Protein AF-A0A1L9RWI3-F1 (afdb_monomer_lite)

Foldseek 3Di:
DCPPDPDDPVCVVVVVVVVVVCVVVVCVVVVVVVVVVVVVVVVVVVVVVCVVPCPNVVPPPPDDPPDDPDPQQDPVRDGDDDDPPPDDDPDDDDPFDWDADPNWTWTWDQDPVRDIDIDTPVVVVVPPD

pLDDT: mean 70.49, std 16.64, range [37.88, 97.5]

Radius of gyration: 43.46 Å; chains: 1; bounding box: 86×45×112 Å

Organism: NCBI:txid1073089

Structure (mmCIF, N/CA/C/O backbone):
data_AF-A0A1L9RWI3-F1
#
_entry.id   AF-A0A1L9RWI3-F1
#
loop_
_atom_site.group_PDB
_atom_site.id
_atom_site.type_symbol
_atom_site.label_atom_id
_atom_site.label_alt_id
_atom_site.label_comp_id
_atom_site.label_asym_id
_atom_site.label_entity_id
_atom_site.label_seq_id
_atom_site.pdbx_PDB_ins_code
_atom_site.Cartn_x
_atom_site.Cartn_y
_atom_site.Cartn_z
_atom_site.occupancy
_atom_site.B_iso_or_equiv
_atom_site.auth_seq_id
_atom_site.auth_comp_id
_atom_site.auth_asym_id
_atom_site.auth_atom_id
_atom_site.pdbx_PDB_model_num
ATOM 1 N N . MET A 1 1 ? 8.195 -6.757 -36.476 1.00 50.59 1 MET A N 1
ATOM 2 C CA . MET A 1 1 ? 8.643 -5.351 -36.549 1.00 50.59 1 MET A CA 1
ATOM 3 C C . MET A 1 1 ? 8.777 -4.852 -35.123 1.00 50.59 1 MET A C 1
ATOM 5 O O . MET A 1 1 ? 7.782 -4.871 -34.411 1.00 50.59 1 MET A O 1
ATOM 9 N N . ALA A 1 2 ? 9.985 -4.540 -34.658 1.00 60.00 2 ALA A N 1
ATOM 10 C CA . ALA A 1 2 ? 10.204 -4.072 -33.291 1.00 60.00 2 ALA A CA 1
ATOM 11 C C . ALA A 1 2 ? 9.763 -2.604 -33.189 1.00 60.00 2 ALA A C 1
ATOM 13 O O . ALA A 1 2 ? 10.531 -1.701 -33.484 1.00 60.00 2 ALA A O 1
ATOM 14 N N . TRP A 1 3 ? 8.502 -2.372 -32.822 1.00 63.69 3 TRP A N 1
ATOM 15 C CA . TRP A 1 3 ? 7.938 -1.023 -32.648 1.00 63.69 3 TRP A CA 1
ATOM 16 C C . TRP A 1 3 ? 8.412 -0.326 -31.359 1.00 63.69 3 TRP A C 1
ATOM 18 O O . TRP A 1 3 ? 8.036 0.814 -31.111 1.00 63.69 3 TRP A O 1
ATOM 28 N N . TYR A 1 4 ? 9.234 -1.003 -30.549 1.00 68.31 4 TYR A N 1
ATOM 29 C CA . TYR A 1 4 ? 9.641 -0.554 -29.215 1.00 68.31 4 TYR A CA 1
ATOM 30 C C . TYR A 1 4 ? 11.157 -0.563 -28.979 1.00 68.31 4 TYR A C 1
ATOM 32 O O . TYR A 1 4 ? 11.564 -0.286 -27.858 1.00 68.31 4 TYR A O 1
ATOM 40 N N . SER A 1 5 ? 11.987 -0.880 -29.984 1.00 72.38 5 SER A N 1
ATOM 41 C CA . SER A 1 5 ? 13.445 -0.827 -29.797 1.00 72.38 5 SER A CA 1
ATOM 42 C C . SER A 1 5 ? 13.934 0.609 -29.884 1.00 72.38 5 SER A C 1
ATOM 44 O O . SER A 1 5 ? 13.795 1.257 -30.922 1.00 72.38 5 SER A O 1
ATOM 46 N N . LEU A 1 6 ? 14.526 1.087 -28.796 1.00 75.62 6 LEU A N 1
ATOM 47 C CA . LEU A 1 6 ? 15.182 2.394 -28.734 1.00 75.62 6 LEU A CA 1
ATOM 48 C C . LEU A 1 6 ? 16.600 2.362 -29.318 1.00 75.62 6 LEU A C 1
ATOM 50 O O . LEU A 1 6 ? 17.117 3.396 -29.738 1.00 75.62 6 LEU A O 1
ATOM 54 N N . LEU A 1 7 ? 17.234 1.187 -29.331 1.00 78.88 7 LEU A N 1
ATOM 55 C CA . LEU A 1 7 ? 18.616 0.993 -29.764 1.00 78.88 7 LEU A CA 1
ATOM 56 C C . LEU A 1 7 ? 18.701 0.258 -31.117 1.00 78.88 7 LEU A C 1
ATOM 58 O O . LEU A 1 7 ? 17.763 -0.442 -31.506 1.00 78.88 7 LEU A O 1
ATOM 62 N N . PRO A 1 8 ? 19.832 0.390 -31.841 1.00 82.94 8 PRO A N 1
ATOM 63 C CA . PRO A 1 8 ? 20.087 -0.376 -33.058 1.00 82.94 8 PRO A CA 1
ATOM 64 C C . PRO A 1 8 ? 20.010 -1.896 -32.807 1.00 82.94 8 PRO A C 1
ATOM 66 O O . PRO A 1 8 ? 20.310 -2.336 -31.693 1.00 82.94 8 PRO A O 1
ATOM 69 N N . PRO A 1 9 ? 19.692 -2.716 -33.830 1.00 79.56 9 PRO A N 1
ATOM 70 C CA . PRO A 1 9 ? 19.497 -4.165 -33.687 1.00 79.56 9 PRO A CA 1
ATOM 71 C C . PRO A 1 9 ? 20.656 -4.907 -33.006 1.00 79.56 9 PRO A C 1
ATOM 73 O O . PRO A 1 9 ? 20.427 -5.865 -32.271 1.00 79.56 9 PRO A O 1
ATOM 76 N N . ASP A 1 10 ? 21.887 -4.431 -33.193 1.00 82.50 10 ASP A N 1
ATOM 77 C CA . ASP A 1 10 ? 23.095 -5.030 -32.617 1.00 82.50 10 ASP A CA 1
ATOM 78 C C . ASP A 1 10 ? 23.188 -4.874 -31.085 1.00 82.50 10 ASP A C 1
ATOM 80 O O . ASP A 1 10 ? 23.920 -5.609 -30.424 1.00 82.50 10 ASP A O 1
ATOM 84 N N . LEU A 1 11 ? 22.433 -3.940 -30.492 1.00 83.81 11 LEU A N 1
ATOM 85 C CA . LEU A 1 11 ? 22.465 -3.611 -29.058 1.00 83.81 11 LEU A CA 1
ATOM 86 C C . LEU A 1 11 ? 21.196 -4.040 -28.303 1.00 83.81 11 LEU A C 1
ATOM 88 O O . LEU A 1 11 ? 21.043 -3.739 -27.117 1.00 83.81 11 LEU A O 1
ATOM 92 N N . ILE A 1 12 ? 20.305 -4.797 -28.946 1.00 85.81 12 ILE A N 1
ATOM 93 C CA . ILE A 1 12 ? 19.014 -5.220 -28.373 1.00 85.81 12 ILE A CA 1
ATOM 94 C C . ILE A 1 12 ? 19.172 -6.064 -27.093 1.00 85.81 12 ILE A C 1
ATOM 96 O O . ILE A 1 12 ? 18.303 -6.088 -26.215 1.00 85.81 12 ILE A O 1
ATOM 100 N N . TYR A 1 13 ? 20.314 -6.746 -26.965 1.00 85.06 13 TYR A N 1
ATOM 101 C CA . TYR A 1 13 ? 20.676 -7.510 -25.775 1.00 85.06 13 TYR A CA 1
ATOM 102 C C . TYR A 1 13 ? 20.858 -6.603 -24.550 1.00 85.06 13 TYR A C 1
ATOM 104 O O . TYR A 1 13 ? 20.345 -6.913 -23.472 1.00 85.06 13 TYR A O 1
ATOM 112 N N . LEU A 1 14 ? 21.530 -5.457 -24.721 1.00 89.12 14 LEU A N 1
ATOM 113 C CA . LEU A 1 14 ? 21.719 -4.477 -23.649 1.00 89.12 14 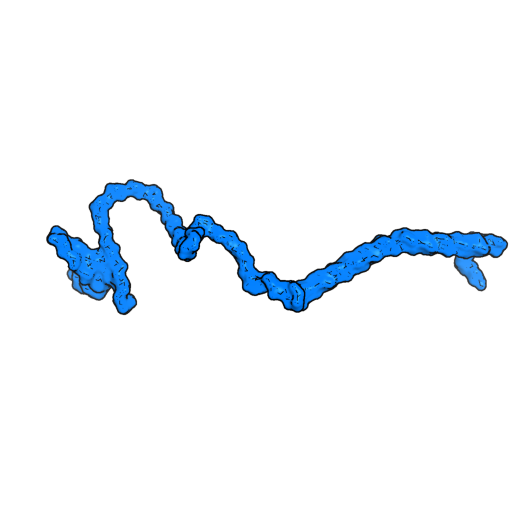LEU A CA 1
ATOM 114 C C . LEU A 1 14 ? 20.397 -3.824 -23.255 1.00 89.12 14 LEU A C 1
ATOM 116 O O . LEU A 1 14 ? 20.133 -3.673 -22.066 1.00 89.12 14 LEU A O 1
ATOM 120 N N . GLU A 1 15 ? 19.553 -3.493 -24.234 1.00 88.12 15 GLU A N 1
ATOM 121 C CA . GLU A 1 15 ? 18.213 -2.946 -23.998 1.00 88.12 15 GLU A CA 1
ATOM 122 C C . GLU A 1 15 ? 17.382 -3.890 -23.118 1.00 88.12 15 GLU A C 1
ATOM 124 O O . GLU A 1 15 ? 16.876 -3.505 -22.062 1.00 88.12 15 GLU A O 1
ATOM 129 N N . SER A 1 16 ? 17.321 -5.167 -23.501 1.00 88.81 16 SER A N 1
ATOM 130 C CA . SER A 1 16 ? 16.576 -6.190 -22.763 1.00 88.81 16 SER A CA 1
ATOM 131 C C . SER A 1 16 ? 17.116 -6.397 -21.346 1.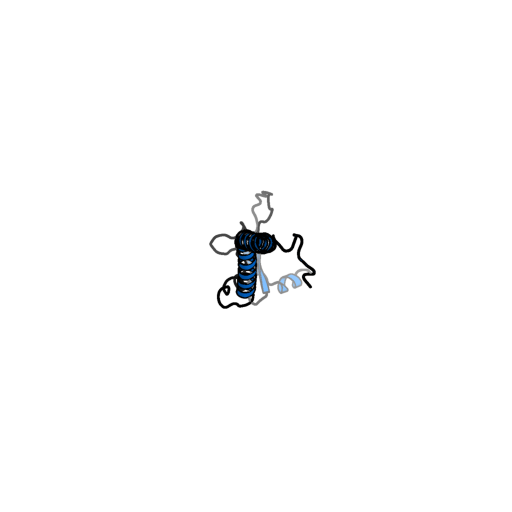00 88.81 16 SER A C 1
ATOM 133 O O . SER A 1 16 ? 16.344 -6.580 -20.402 1.00 88.81 16 SER A O 1
ATOM 135 N N . TRP A 1 17 ? 18.441 -6.379 -21.181 1.00 94.00 17 TRP A N 1
ATOM 136 C CA . TRP A 1 17 ? 19.078 -6.504 -19.873 1.00 94.00 17 TRP A CA 1
ATOM 137 C C . TRP A 1 17 ? 18.779 -5.293 -18.982 1.00 94.00 17 TRP A C 1
ATOM 139 O O . TRP A 1 17 ? 18.370 -5.470 -17.833 1.00 94.00 17 TRP A O 1
ATOM 149 N N . ALA A 1 18 ? 18.887 -4.078 -19.524 1.00 92.75 18 ALA A N 1
ATOM 150 C CA . ALA A 1 18 ? 18.598 -2.846 -18.802 1.00 92.75 18 ALA A CA 1
ATOM 151 C C . ALA A 1 18 ? 17.141 -2.807 -18.321 1.00 92.75 18 ALA A C 1
ATOM 153 O O . ALA A 1 18 ? 16.898 -2.575 -17.138 1.00 92.75 18 ALA A O 1
ATOM 154 N N . VAL A 1 19 ? 16.173 -3.124 -19.190 1.00 93.38 19 VAL A N 1
ATOM 155 C CA . VAL A 1 19 ? 14.746 -3.166 -18.821 1.00 93.38 19 VAL A CA 1
ATOM 156 C C . VAL A 1 19 ? 14.500 -4.131 -17.661 1.00 93.38 19 VAL A C 1
ATOM 158 O O . VAL A 1 19 ? 13.803 -3.779 -16.711 1.00 93.38 19 VAL A O 1
ATOM 161 N N . ARG A 1 20 ? 15.103 -5.326 -17.684 1.00 94.19 20 ARG A N 1
ATOM 162 C CA . ARG A 1 20 ? 14.970 -6.305 -16.590 1.00 94.19 20 ARG A CA 1
ATOM 163 C C . ARG A 1 20 ? 15.533 -5.773 -15.276 1.00 94.19 20 ARG A C 1
ATOM 165 O O . ARG A 1 20 ? 14.879 -5.910 -14.247 1.00 94.19 20 ARG A O 1
ATOM 172 N N . VAL A 1 21 ? 16.712 -5.152 -15.307 1.00 95.69 21 VAL A N 1
ATOM 173 C CA . VAL A 1 21 ? 17.340 -4.562 -14.114 1.00 95.69 21 VAL A CA 1
ATOM 174 C C . VAL A 1 21 ? 16.470 -3.445 -13.539 1.00 95.69 21 VAL A C 1
ATOM 176 O O . VAL A 1 21 ? 16.203 -3.443 -12.339 1.00 95.69 21 VAL A O 1
ATOM 179 N N . PHE A 1 22 ? 15.959 -2.546 -14.383 1.00 95.44 22 PHE A N 1
ATOM 180 C CA . PHE A 1 22 ? 15.050 -1.483 -13.952 1.00 95.44 22 PHE A CA 1
ATOM 181 C C . PHE A 1 22 ? 13.744 -2.028 -13.374 1.00 95.44 22 PHE A C 1
ATOM 183 O O . PHE A 1 22 ? 13.283 -1.524 -12.355 1.00 95.44 22 PHE A O 1
ATOM 190 N N . PHE A 1 23 ? 13.173 -3.082 -13.962 1.00 95.56 23 PHE A N 1
ATOM 191 C CA . PHE A 1 23 ? 11.990 -3.740 -13.408 1.00 95.56 23 PHE A CA 1
ATOM 192 C C . PHE A 1 23 ? 12.260 -4.355 -12.036 1.00 95.56 23 PHE A C 1
ATOM 194 O O . PHE A 1 23 ? 11.461 -4.176 -11.121 1.00 95.56 23 PHE A O 1
ATOM 201 N N . VAL A 1 24 ? 13.389 -5.050 -11.872 1.00 96.31 24 VAL A N 1
ATOM 202 C CA . VAL A 1 24 ? 13.773 -5.651 -10.588 1.00 96.31 24 VAL A CA 1
ATOM 203 C C . VAL A 1 24 ? 14.011 -4.571 -9.533 1.00 96.31 24 VAL A C 1
ATOM 205 O O . VAL A 1 24 ? 13.486 -4.680 -8.430 1.00 96.31 24 VAL A O 1
ATOM 208 N N . LEU A 1 25 ? 14.740 -3.504 -9.866 1.00 96.25 25 LEU A N 1
ATOM 209 C CA . LEU A 1 25 ? 14.983 -2.373 -8.964 1.00 96.25 25 LEU A CA 1
ATOM 210 C C . LEU A 1 25 ? 13.693 -1.631 -8.608 1.00 96.25 25 LEU A C 1
ATOM 212 O O . LEU A 1 25 ? 13.471 -1.297 -7.444 1.00 96.25 25 LEU A O 1
ATOM 216 N N . GLY A 1 26 ? 12.828 -1.400 -9.595 1.00 95.69 26 GLY A N 1
ATOM 217 C CA . GLY A 1 26 ? 11.511 -0.804 -9.403 1.00 95.69 26 GLY A CA 1
ATOM 218 C C . GLY A 1 26 ? 10.654 -1.647 -8.465 1.00 95.69 26 GLY A C 1
ATOM 219 O O . GLY A 1 26 ? 10.097 -1.117 -7.509 1.00 95.69 26 GLY A O 1
ATOM 220 N N . LEU A 1 27 ? 10.621 -2.966 -8.667 1.00 96.31 27 LEU A N 1
ATOM 221 C CA . LEU A 1 27 ? 9.896 -3.886 -7.796 1.00 96.31 27 LEU A CA 1
ATOM 222 C C . LEU A 1 27 ? 10.483 -3.890 -6.378 1.00 96.31 27 LEU A C 1
ATOM 224 O O . LEU A 1 27 ? 9.742 -3.714 -5.419 1.00 96.31 27 LEU A O 1
ATOM 228 N N . LEU A 1 28 ? 11.805 -4.013 -6.237 1.00 97.00 28 LEU A N 1
ATOM 229 C CA . LEU A 1 28 ? 12.487 -3.974 -4.938 1.00 97.00 28 LEU A CA 1
ATOM 230 C C . LEU A 1 28 ? 12.227 -2.675 -4.176 1.00 97.00 28 LEU A C 1
ATOM 232 O O . LEU A 1 28 ? 12.140 -2.692 -2.952 1.00 97.00 28 LEU A O 1
ATOM 236 N N . THR A 1 29 ? 12.091 -1.563 -4.894 1.00 96.12 29 THR A N 1
ATOM 237 C CA . THR A 1 29 ? 11.833 -0.261 -4.285 1.00 96.12 29 THR A CA 1
ATOM 238 C C . THR A 1 29 ? 10.364 -0.111 -3.921 1.00 96.12 29 THR A C 1
ATOM 240 O O . THR A 1 29 ? 10.069 0.310 -2.814 1.00 96.12 29 THR A O 1
ATOM 243 N N . ILE A 1 30 ? 9.435 -0.456 -4.818 1.00 96.25 30 ILE A N 1
ATOM 244 C CA . ILE A 1 30 ? 7.995 -0.214 -4.638 1.00 96.25 30 ILE A CA 1
ATOM 245 C C . ILE A 1 30 ? 7.366 -1.224 -3.675 1.00 96.25 30 ILE A C 1
ATOM 247 O O . ILE A 1 30 ? 6.497 -0.844 -2.894 1.00 96.25 30 ILE A O 1
ATOM 251 N N . VAL A 1 31 ? 7.794 -2.491 -3.697 1.00 97.19 31 VAL A N 1
ATOM 252 C CA . VAL A 1 31 ? 7.178 -3.568 -2.903 1.00 97.19 31 VAL A CA 1
ATOM 253 C C . VAL A 1 31 ? 7.141 -3.264 -1.403 1.00 97.19 31 VAL A C 1
ATOM 255 O O . VAL A 1 31 ?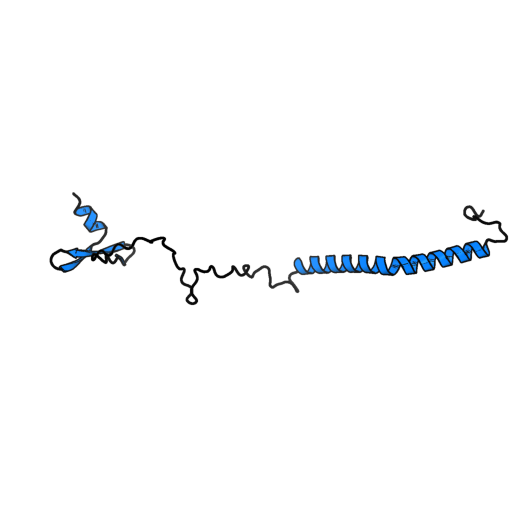 6.064 -3.415 -0.833 1.00 97.19 31 VAL A O 1
ATOM 258 N N . PRO A 1 32 ? 8.224 -2.802 -0.747 1.00 96.00 32 PRO A N 1
ATOM 259 C CA . PRO A 1 32 ? 8.180 -2.445 0.670 1.00 96.00 32 PRO A CA 1
ATOM 260 C C . PRO A 1 32 ? 7.113 -1.392 0.992 1.00 96.00 32 PRO A C 1
ATOM 262 O O . PRO A 1 32 ? 6.347 -1.561 1.937 1.00 96.00 32 PRO A O 1
ATOM 265 N N . TRP A 1 33 ? 7.006 -0.335 0.182 1.00 97.50 33 TRP A N 1
ATOM 266 C CA . TRP A 1 33 ? 6.008 0.721 0.387 1.00 97.50 33 TRP A CA 1
ATOM 267 C C . TRP A 1 33 ? 4.588 0.236 0.095 1.00 97.50 33 TRP A C 1
ATOM 269 O O . TRP A 1 33 ? 3.670 0.503 0.868 1.00 97.50 33 TRP A O 1
ATOM 279 N N . ALA A 1 34 ? 4.405 -0.509 -0.997 1.00 96.81 34 ALA A N 1
ATOM 280 C CA . ALA A 1 34 ? 3.119 -1.090 -1.358 1.00 96.81 34 ALA A CA 1
ATOM 281 C C . ALA A 1 34 ? 2.631 -2.073 -0.284 1.00 96.81 34 ALA A C 1
ATOM 283 O O . ALA A 1 34 ? 1.456 -2.056 0.072 1.00 96.81 34 ALA A O 1
ATOM 284 N N . ALA A 1 35 ? 3.533 -2.880 0.281 1.00 96.62 35 ALA A N 1
ATOM 285 C CA . ALA A 1 35 ? 3.222 -3.799 1.368 1.00 96.62 35 ALA A CA 1
ATOM 286 C C . ALA A 1 35 ? 2.752 -3.058 2.627 1.00 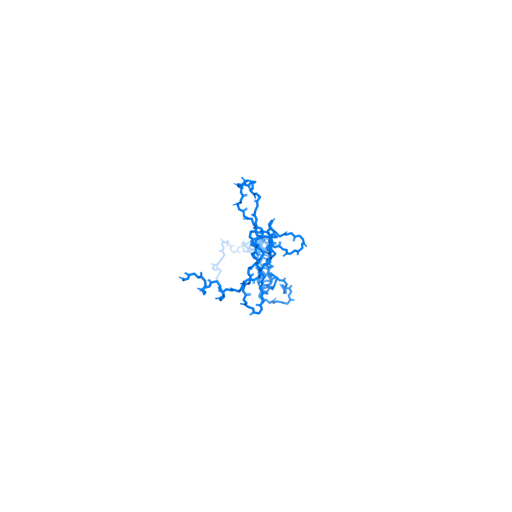96.62 35 ALA A C 1
ATOM 288 O O . ALA A 1 35 ? 1.769 -3.482 3.228 1.00 96.62 35 ALA A O 1
ATOM 289 N N . LEU A 1 36 ? 3.391 -1.940 2.997 1.00 96.75 36 LEU A N 1
ATOM 290 C CA . LEU A 1 36 ? 2.947 -1.107 4.123 1.00 96.75 36 LEU A CA 1
ATOM 291 C C . LEU A 1 36 ? 1.542 -0.538 3.901 1.00 96.75 36 LEU A C 1
ATOM 293 O O . LEU A 1 36 ? 0.717 -0.579 4.808 1.00 96.75 36 LEU A O 1
ATOM 297 N N . LEU A 1 37 ? 1.252 -0.053 2.693 1.00 96.31 37 LEU A N 1
ATOM 298 C CA . LEU A 1 37 ? -0.064 0.488 2.350 1.00 96.31 37 LEU A CA 1
ATOM 299 C C . LEU A 1 37 ? -1.143 -0.603 2.393 1.00 96.31 37 LEU A C 1
ATOM 301 O O . LEU A 1 37 ? -2.195 -0.412 2.998 1.00 96.31 37 LEU A O 1
ATOM 305 N N . VAL A 1 38 ? -0.878 -1.769 1.795 1.00 97.25 38 VAL A N 1
ATOM 306 C CA . VAL A 1 38 ? -1.800 -2.916 1.842 1.00 97.25 38 VAL A CA 1
ATOM 307 C C . VAL A 1 38 ? -2.014 -3.376 3.281 1.00 97.25 38 VAL A C 1
ATOM 309 O O . VAL A 1 38 ? -3.149 -3.631 3.675 1.00 97.25 38 VAL A O 1
ATOM 312 N N . PHE A 1 39 ? -0.947 -3.455 4.075 1.00 96.38 39 PHE A N 1
ATOM 313 C CA . PHE A 1 39 ? -1.030 -3.801 5.488 1.00 96.38 39 PHE A CA 1
ATOM 314 C C . PHE A 1 39 ? -1.916 -2.817 6.259 1.00 96.38 39 PHE A C 1
ATOM 316 O O . PHE A 1 39 ? -2.777 -3.258 7.016 1.00 96.38 39 PHE A O 1
ATOM 323 N N . ASP A 1 40 ? -1.772 -1.511 6.023 1.00 95.81 40 ASP A N 1
ATOM 324 C CA . ASP A 1 40 ? -2.600 -0.485 6.661 1.00 95.81 40 ASP A CA 1
ATOM 325 C C . ASP A 1 40 ? -4.077 -0.592 6.250 1.00 95.81 40 ASP A C 1
ATOM 327 O O . ASP A 1 40 ? -4.956 -0.571 7.109 1.00 95.81 40 ASP A O 1
ATOM 331 N N . ILE A 1 41 ? -4.371 -0.831 4.965 1.00 95.94 41 ILE A N 1
ATOM 332 C CA . ILE A 1 41 ? -5.744 -1.085 4.490 1.00 95.94 41 ILE A CA 1
ATOM 333 C C . ILE A 1 41 ? -6.336 -2.328 5.162 1.00 95.94 41 ILE A C 1
ATOM 335 O O . ILE A 1 41 ? -7.474 -2.303 5.629 1.00 95.94 41 ILE A O 1
ATOM 339 N N . VAL A 1 42 ? -5.581 -3.426 5.226 1.00 95.75 42 VAL A N 1
ATOM 340 C CA . VAL A 1 42 ? -6.038 -4.667 5.866 1.00 95.75 42 VAL A CA 1
ATOM 341 C C . VAL A 1 42 ? -6.277 -4.443 7.356 1.00 95.75 42 VAL A C 1
ATOM 343 O O . VAL A 1 42 ? -7.308 -4.875 7.874 1.00 95.75 42 VAL A O 1
ATOM 346 N N . LEU A 1 43 ? -5.376 -3.739 8.046 1.00 91.38 43 LEU A N 1
ATOM 347 C CA . LEU A 1 43 ? -5.570 -3.355 9.441 1.00 91.38 43 LEU A CA 1
ATOM 348 C C . LEU A 1 43 ? -6.795 -2.466 9.617 1.00 91.38 43 LEU A C 1
ATOM 350 O O . LEU A 1 43 ? -7.555 -2.677 10.559 1.00 91.38 43 LEU A O 1
ATOM 354 N N . TYR A 1 44 ? -7.016 -1.507 8.724 1.00 88.56 44 TYR A N 1
ATOM 355 C CA . TYR A 1 44 ? -8.180 -0.634 8.747 1.00 88.56 44 TYR A CA 1
ATOM 356 C C . TYR A 1 44 ? -9.476 -1.433 8.601 1.00 88.56 44 TYR A C 1
ATOM 358 O O . TYR A 1 44 ? -10.391 -1.266 9.405 1.00 88.56 44 TYR A O 1
ATOM 366 N N . ILE A 1 45 ? -9.536 -2.361 7.646 1.00 89.38 45 ILE A N 1
ATOM 367 C CA . ILE A 1 45 ? -10.703 -3.227 7.442 1.00 89.38 45 ILE A CA 1
ATOM 368 C C . ILE A 1 45 ? -10.892 -4.162 8.639 1.00 89.38 45 ILE A C 1
ATOM 370 O O . ILE A 1 45 ? -12.004 -4.297 9.144 1.00 89.38 45 ILE A O 1
ATOM 374 N N . CYS A 1 46 ? -9.823 -4.777 9.146 1.00 86.94 46 CYS A N 1
ATOM 375 C CA . CYS A 1 46 ? -9.860 -5.619 10.345 1.00 86.94 46 CYS A CA 1
ATOM 376 C C . CYS A 1 46 ? -10.362 -4.825 11.565 1.00 86.94 46 CYS A C 1
ATOM 378 O O . CYS A 1 46 ? -11.199 -5.281 12.344 1.00 86.94 46 CYS A O 1
ATOM 380 N N . ARG A 1 47 ? -9.916 -3.577 11.704 1.00 85.31 47 ARG A N 1
ATOM 381 C CA . ARG A 1 47 ? -10.354 -2.660 12.754 1.00 85.31 47 ARG A CA 1
ATOM 382 C C . ARG A 1 47 ? -11.821 -2.266 12.590 1.00 85.31 47 ARG A C 1
ATOM 384 O O . ARG A 1 47 ? -12.560 -2.281 13.563 1.00 85.31 47 ARG A O 1
ATOM 391 N N . MET A 1 48 ? -12.264 -1.945 11.381 1.00 80.25 48 MET A N 1
ATOM 392 C CA . MET A 1 48 ? -13.660 -1.604 11.103 1.00 80.25 48 MET A CA 1
ATOM 393 C C . MET A 1 48 ? -14.584 -2.799 11.369 1.00 80.25 48 MET A C 1
ATOM 395 O O . MET A 1 48 ? -15.570 -2.684 12.091 1.00 80.25 48 MET A O 1
ATOM 399 N N . THR A 1 49 ? -14.204 -3.979 10.881 1.00 81.69 49 THR A N 1
ATOM 400 C CA . THR A 1 49 ? -14.971 -5.215 11.074 1.00 81.69 49 THR A CA 1
ATOM 401 C C . THR A 1 49 ? -15.006 -5.657 12.532 1.00 81.69 49 THR A C 1
ATOM 403 O O . THR A 1 49 ? -16.044 -6.117 12.979 1.00 81.69 49 THR A O 1
ATOM 406 N N . THR A 1 50 ? -13.948 -5.467 13.323 1.00 72.75 50 THR A N 1
ATOM 407 C CA . THR A 1 50 ? -13.984 -5.766 14.771 1.00 72.75 50 THR A CA 1
ATOM 408 C C . THR A 1 50 ? -14.869 -4.818 15.584 1.00 72.75 50 THR A C 1
ATOM 410 O O . THR A 1 50 ? -15.310 -5.196 16.672 1.00 72.75 50 THR A O 1
ATOM 413 N N . TYR A 1 51 ? -15.156 -3.614 15.079 1.00 64.31 51 TYR A N 1
ATOM 414 C CA . TYR A 1 51 ? -16.133 -2.712 15.694 1.00 64.31 51 TYR A CA 1
ATOM 415 C C . TYR A 1 51 ? -17.574 -3.008 15.270 1.00 64.31 51 TYR A C 1
ATOM 417 O O . TYR A 1 51 ? -18.481 -2.792 16.071 1.00 64.31 51 TYR A O 1
ATOM 425 N N . GLU A 1 52 ? -17.788 -3.524 14.059 1.00 62.59 52 GLU A N 1
ATOM 426 C CA . GLU A 1 52 ? -19.124 -3.892 13.569 1.00 62.59 52 GLU A CA 1
ATOM 427 C C . GLU A 1 52 ? -19.536 -5.327 13.933 1.00 62.59 52 GLU A C 1
ATOM 429 O O . GLU A 1 52 ? -20.712 -5.582 14.185 1.00 62.59 52 GLU A O 1
ATOM 434 N N . PHE A 1 53 ? -18.586 -6.260 14.034 1.00 57.69 53 PHE A N 1
ATOM 435 C CA . PHE A 1 53 ? -18.813 -7.625 14.506 1.00 57.69 53 PHE A CA 1
ATOM 436 C C . PHE A 1 53 ? -18.485 -7.722 16.008 1.00 57.69 53 PHE A C 1
ATOM 438 O O . PHE A 1 53 ? -17.309 -7.769 16.385 1.00 57.69 53 PHE A O 1
ATOM 445 N N . PRO A 1 54 ? -19.492 -7.823 16.899 1.00 56.94 54 PRO A N 1
ATOM 446 C CA . PRO A 1 54 ? -19.326 -7.798 18.357 1.00 56.94 54 PRO A CA 1
ATOM 447 C C . PRO A 1 54 ? -18.705 -9.082 18.946 1.00 56.94 54 PRO A C 1
ATOM 449 O O . PRO A 1 54 ? -18.928 -9.399 20.111 1.00 56.94 54 PRO A O 1
ATOM 452 N N . VAL A 1 55 ? -17.921 -9.837 18.172 1.00 58.91 55 VAL A N 1
ATOM 453 C CA . VAL A 1 55 ? -17.327 -11.112 18.605 1.00 58.91 55 VAL A CA 1
ATOM 454 C C . VAL A 1 55 ? -16.062 -10.896 19.450 1.00 58.91 55 VAL A C 1
ATOM 456 O O . VAL A 1 55 ? -15.826 -11.658 20.382 1.00 58.91 55 VAL A O 1
ATOM 459 N N . ILE A 1 56 ? -15.277 -9.835 19.198 1.00 57.88 56 ILE A N 1
ATOM 460 C CA . ILE A 1 56 ? -14.064 -9.504 19.985 1.00 57.88 56 ILE A CA 1
ATOM 461 C C . ILE A 1 56 ? -14.139 -8.107 20.641 1.00 57.88 56 ILE A C 1
ATOM 463 O O . ILE A 1 56 ? -13.586 -7.901 21.719 1.00 57.88 56 ILE A O 1
ATOM 467 N N . GLY A 1 57 ? -14.885 -7.153 20.066 1.00 56.22 57 GLY A N 1
ATOM 468 C CA . GLY A 1 57 ? -15.080 -5.798 20.617 1.00 56.22 57 GLY A CA 1
ATOM 469 C C . GLY A 1 57 ? -16.258 -5.642 21.594 1.0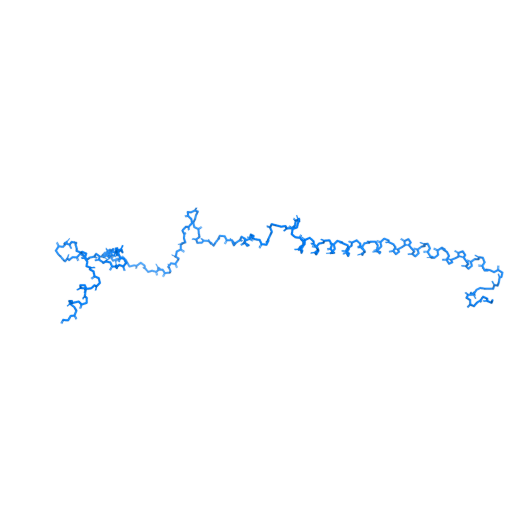0 56.22 57 GLY A C 1
ATOM 470 O O . GLY A 1 57 ? -16.598 -4.524 21.988 1.00 56.22 57 GLY A O 1
ATOM 471 N N . GLY A 1 58 ? -16.902 -6.747 21.985 1.00 56.41 58 GLY A N 1
ATOM 472 C CA . GLY A 1 58 ? -18.227 -6.805 22.624 1.00 56.41 58 GLY A CA 1
ATOM 473 C C . GLY A 1 58 ? -18.365 -6.271 24.059 1.00 56.41 58 GLY A C 1
ATOM 474 O O . GLY A 1 58 ? -19.279 -6.686 24.765 1.00 56.41 58 GLY A O 1
ATOM 475 N N . ARG A 1 59 ? -17.495 -5.369 24.539 1.00 56.31 59 ARG A N 1
ATOM 476 C CA . ARG A 1 59 ? -17.573 -4.824 25.916 1.00 56.31 59 ARG A CA 1
ATOM 477 C C . ARG A 1 59 ? -17.506 -3.300 26.044 1.00 56.31 59 ARG A C 1
ATOM 479 O O . ARG A 1 59 ? -17.306 -2.807 27.148 1.00 56.31 59 ARG A O 1
ATOM 486 N N . ALA A 1 60 ? -17.725 -2.544 24.968 1.00 55.22 60 ALA A N 1
ATOM 487 C CA . ALA A 1 60 ? -17.745 -1.074 25.043 1.00 55.22 60 ALA A CA 1
ATOM 488 C C . ALA A 1 60 ? -19.079 -0.408 24.651 1.00 55.22 60 ALA A C 1
ATOM 490 O O . ALA A 1 60 ? -19.245 0.778 24.919 1.00 55.22 60 ALA A O 1
ATOM 491 N N . GLN A 1 61 ? -20.048 -1.131 24.070 1.00 57.53 61 GLN A N 1
ATOM 492 C CA . GLN A 1 61 ? -21.337 -0.538 23.660 1.00 57.53 61 GLN A CA 1
ATOM 493 C C . GLN A 1 61 ? -22.470 -0.635 24.698 1.00 57.53 61 GLN A C 1
ATOM 495 O O . GLN A 1 61 ? -23.491 0.020 24.531 1.00 57.53 61 GLN A O 1
ATOM 500 N N . GLY A 1 62 ? -22.295 -1.390 25.789 1.00 55.59 62 GLY A N 1
ATOM 501 C CA . GLY A 1 62 ? -23.274 -1.469 26.889 1.00 55.59 62 GLY A CA 1
ATOM 502 C C . GLY A 1 62 ? -22.801 -0.855 28.208 1.00 55.59 62 GLY A C 1
ATOM 503 O O . GLY A 1 62 ? -23.590 -0.687 29.134 1.00 55.59 62 GLY A O 1
ATOM 504 N N . MET A 1 63 ? -21.514 -0.513 28.318 1.00 59.81 63 MET A N 1
ATOM 505 C CA . MET A 1 63 ? -20.994 0.163 29.501 1.00 59.81 63 MET A CA 1
ATOM 506 C C . MET A 1 63 ? -21.168 1.657 29.278 1.00 59.81 63 MET A C 1
ATOM 508 O O . MET A 1 63 ? -20.447 2.285 28.504 1.00 59.81 63 MET A O 1
ATOM 512 N N . GLN A 1 64 ? -22.183 2.204 29.940 1.00 59.91 64 GLN A N 1
ATOM 513 C CA . GLN A 1 64 ? -22.360 3.631 30.157 1.00 59.91 64 GLN A CA 1
ATOM 514 C C . GLN A 1 64 ? -20.979 4.247 30.395 1.00 59.91 64 GLN A C 1
ATOM 516 O O . GLN A 1 64 ? -20.279 3.803 31.309 1.00 59.91 64 GLN A O 1
ATOM 521 N N . ARG A 1 65 ? -20.555 5.190 29.528 1.00 61.69 65 ARG A N 1
ATOM 522 C CA . ARG A 1 65 ? -19.270 5.897 29.683 1.00 61.69 65 ARG A CA 1
ATOM 523 C C . ARG A 1 65 ? -19.144 6.222 31.165 1.00 61.69 65 ARG A C 1
ATOM 525 O O . ARG A 1 65 ? -20.091 6.845 31.655 1.00 61.69 65 ARG A O 1
ATOM 532 N N . PRO A 1 66 ? -18.087 5.776 31.872 1.00 60.53 66 PRO A N 1
ATOM 533 C CA . PRO A 1 66 ? -17.940 6.086 33.281 1.00 60.53 66 PRO A CA 1
ATOM 534 C C . PRO A 1 66 ? -17.962 7.606 33.380 1.00 60.53 66 PRO A C 1
ATOM 536 O O . PRO A 1 66 ? -17.005 8.291 33.019 1.00 60.53 66 PRO A O 1
ATOM 539 N N . ARG A 1 67 ? -19.127 8.144 33.753 1.00 59.62 67 ARG A N 1
ATOM 540 C CA . ARG A 1 67 ? -19.261 9.539 34.117 1.00 59.62 67 ARG A CA 1
ATOM 541 C C . ARG A 1 67 ? -18.352 9.648 35.315 1.00 59.62 67 ARG A C 1
ATOM 543 O O . ARG A 1 67 ? -18.512 8.879 36.263 1.00 59.62 67 ARG A O 1
ATOM 550 N N . ALA A 1 68 ? -17.376 10.546 35.231 1.00 60.12 68 ALA A N 1
ATOM 551 C CA . ALA A 1 68 ? -16.615 10.919 36.405 1.00 60.12 68 ALA A CA 1
ATOM 552 C C . ALA A 1 68 ? -17.634 11.140 37.534 1.00 60.12 68 ALA A C 1
ATOM 554 O O . ALA A 1 68 ? -18.622 11.849 37.283 1.00 60.12 68 ALA A O 1
ATOM 555 N N . PRO A 1 69 ? -17.461 10.488 38.700 1.00 55.97 69 PRO A N 1
ATOM 556 C CA . PRO A 1 69 ? -18.300 10.753 39.853 1.00 55.97 69 PRO A CA 1
ATOM 557 C C . PRO A 1 69 ? -18.367 12.262 39.984 1.00 55.97 69 PRO A C 1
ATOM 559 O O . PRO A 1 69 ? -17.327 12.929 40.045 1.00 55.97 69 PRO A O 1
ATOM 562 N N . SER A 1 70 ? -19.572 12.826 39.887 1.00 63.16 70 SER A N 1
ATOM 563 C CA . SER A 1 70 ? -19.680 14.259 40.106 1.00 63.16 70 SER A CA 1
ATOM 564 C C . SER A 1 70 ? -19.143 14.502 41.514 1.00 63.16 70 SER A C 1
ATOM 566 O O . SER A 1 70 ? -19.411 13.707 42.414 1.00 63.16 70 SER A O 1
ATOM 568 N N . LEU A 1 71 ? -18.371 15.569 41.722 1.00 57.94 71 LEU A N 1
ATOM 569 C CA . LEU A 1 71 ? -17.720 15.88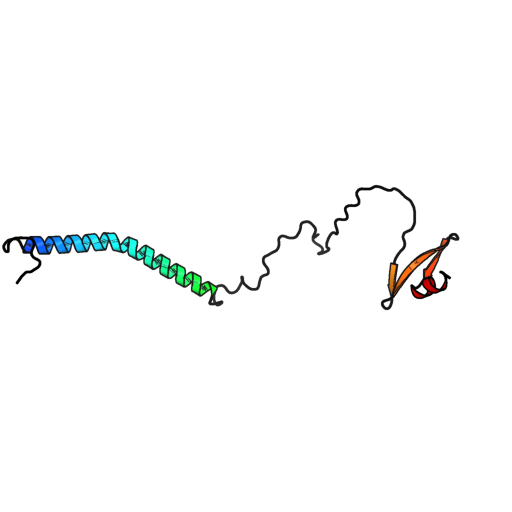6 43.005 1.00 57.94 71 LEU A CA 1
ATOM 570 C C . LEU A 1 71 ? -18.715 16.027 44.193 1.00 57.94 71 LEU A C 1
ATOM 572 O O . LEU A 1 71 ? -18.325 16.293 45.326 1.00 57.94 71 LEU A O 1
ATOM 576 N N . ASN A 1 72 ? -20.010 15.844 43.922 1.00 54.25 72 ASN A N 1
ATOM 577 C CA . ASN A 1 72 ? -21.146 15.907 44.825 1.00 54.25 72 ASN A CA 1
ATOM 578 C C . ASN A 1 72 ? -21.607 14.522 45.322 1.00 54.25 72 ASN A C 1
ATOM 580 O O . ASN A 1 72 ? -22.480 14.458 46.190 1.00 54.25 72 ASN A O 1
ATOM 584 N N . GLU A 1 73 ? -21.070 13.426 44.781 1.00 57.44 73 GLU A N 1
ATOM 585 C CA . GLU A 1 73 ? -21.406 12.060 45.191 1.00 57.44 73 GLU A CA 1
ATOM 586 C C . GLU A 1 73 ? -20.438 11.582 46.280 1.00 57.44 73 GLU A C 1
ATOM 588 O O . GLU A 1 73 ? -19.240 11.401 46.067 1.00 57.44 73 GLU A O 1
ATOM 593 N N . ARG A 1 74 ? -20.968 11.412 47.496 1.00 60.19 74 ARG A N 1
ATOM 594 C CA . ARG A 1 74 ? -20.235 10.839 48.634 1.00 60.19 74 ARG A CA 1
ATOM 595 C C . ARG A 1 74 ? -20.176 9.305 48.472 1.00 60.19 74 ARG A C 1
ATOM 597 O O . ARG A 1 74 ? -21.103 8.751 47.883 1.00 60.19 74 ARG A O 1
ATOM 604 N N . PRO A 1 75 ? -19.185 8.589 49.047 1.00 59.38 75 PRO A N 1
ATOM 605 C CA . PRO A 1 75 ? -19.043 7.126 48.917 1.00 59.38 75 PRO A CA 1
ATOM 606 C C . PRO A 1 75 ? -20.248 6.270 49.362 1.00 59.38 75 PRO A C 1
ATOM 608 O O . PRO A 1 75 ? -20.236 5.061 49.173 1.00 59.38 75 PRO A O 1
ATOM 611 N N . SER A 1 76 ? -21.285 6.876 49.950 1.00 60.47 76 SER A N 1
ATOM 612 C CA . SER A 1 76 ? -22.555 6.248 50.330 1.00 60.47 76 SER A CA 1
ATOM 613 C C . SER A 1 76 ? -23.678 6.398 49.286 1.00 60.47 76 SER A C 1
ATOM 615 O O . SER A 1 76 ? -24.817 6.044 49.574 1.00 60.47 76 SER A O 1
ATOM 617 N N . GLY A 1 77 ? -23.405 6.963 48.101 1.00 58.59 77 GLY A N 1
ATOM 618 C CA . GLY A 1 77 ? -24.381 7.088 47.006 1.00 58.59 77 GLY A CA 1
ATOM 619 C C . GLY A 1 77 ? -25.429 8.199 47.170 1.00 58.59 77 GLY A C 1
ATOM 620 O O . GLY A 1 77 ? -26.364 8.280 46.379 1.00 58.59 77 GLY A O 1
ATOM 621 N N . GLN A 1 78 ? -25.299 9.076 48.171 1.00 59.62 78 GLN A N 1
ATOM 622 C CA . GLN A 1 78 ? -26.229 10.195 48.363 1.00 59.62 78 GLN A CA 1
ATOM 623 C C . GLN A 1 78 ? -25.750 11.474 47.663 1.00 59.62 78 GLN A C 1
ATOM 625 O O . GLN A 1 78 ? -24.609 11.912 47.836 1.00 59.62 78 GLN A O 1
ATOM 630 N N . ARG A 1 79 ? -26.657 12.088 46.891 1.00 54.06 79 ARG A N 1
ATOM 631 C CA . ARG A 1 79 ? -26.443 13.333 46.139 1.00 54.06 79 ARG A CA 1
ATOM 632 C C . ARG A 1 79 ? -26.390 14.528 47.098 1.00 54.06 79 ARG A C 1
ATOM 634 O O . ARG A 1 79 ? -27.404 14.860 47.709 1.00 54.06 79 ARG A O 1
ATOM 641 N N . ARG A 1 80 ? -25.243 15.213 47.218 1.00 59.53 80 ARG A N 1
ATOM 642 C CA . ARG A 1 80 ? -25.178 16.499 47.939 1.00 59.53 80 ARG A CA 1
ATOM 643 C C . ARG A 1 80 ? -25.871 17.589 47.120 1.00 59.53 80 ARG A C 1
ATOM 645 O O . ARG A 1 80 ? -25.399 17.972 46.052 1.00 59.53 80 ARG A O 1
ATOM 652 N N . VAL A 1 81 ? -26.993 18.089 47.626 1.00 54.72 81 VAL A N 1
ATOM 653 C CA . VAL A 1 81 ? -27.623 19.328 47.157 1.00 54.72 81 VAL A CA 1
ATOM 654 C C . VAL A 1 81 ? -26.788 20.494 47.684 1.00 54.72 81 VAL A C 1
ATOM 656 O O . VAL A 1 81 ? -26.800 20.782 48.877 1.00 54.72 81 VAL A O 1
ATOM 659 N N . PHE A 1 82 ? -26.021 21.139 46.806 1.00 54.69 82 PHE A N 1
ATOM 660 C CA . PHE A 1 82 ? -25.359 22.401 47.126 1.00 54.69 82 PHE A CA 1
ATOM 661 C C . PHE A 1 82 ? -26.411 23.509 47.090 1.00 54.69 82 PHE A C 1
ATOM 663 O O . PHE A 1 82 ? -26.709 24.064 46.036 1.00 54.69 82 PHE A O 1
ATOM 670 N N . GLY A 1 83 ? -27.011 23.797 48.241 1.00 55.22 83 GLY A N 1
ATOM 671 C CA . GLY A 1 83 ? -27.705 25.060 48.441 1.00 55.22 83 GLY A CA 1
ATOM 672 C C . GLY A 1 83 ? -26.664 26.155 48.634 1.00 55.22 83 GLY A C 1
ATOM 673 O O . GLY A 1 83 ? -25.888 26.098 49.587 1.00 55.22 83 GLY A O 1
ATOM 674 N N . LEU A 1 84 ? -26.640 27.161 47.757 1.00 54.47 84 LEU A N 1
ATOM 675 C CA . LEU A 1 84 ? -26.064 28.458 48.108 1.00 54.47 84 LEU A CA 1
ATOM 676 C C . LEU A 1 84 ? -26.925 29.038 49.244 1.00 54.47 84 LEU A C 1
ATOM 678 O O . LEU A 1 84 ? -27.920 29.713 49.002 1.00 54.47 84 LEU A O 1
ATOM 682 N N . ARG A 1 85 ? -26.575 28.736 50.493 1.00 46.53 85 ARG A N 1
ATOM 683 C CA . ARG A 1 85 ? -27.101 29.424 51.677 1.00 46.53 85 ARG A CA 1
ATOM 684 C C . ARG A 1 85 ? -25.925 29.919 52.507 1.00 46.53 85 ARG A C 1
ATOM 686 O O . ARG A 1 85 ? -25.700 29.490 53.628 1.00 46.53 85 ARG A O 1
ATOM 693 N N . GLY A 1 86 ? -25.148 30.810 51.900 1.00 49.56 86 GLY A N 1
ATOM 694 C CA . GLY A 1 86 ? -24.283 31.725 52.631 1.00 49.56 86 GLY A CA 1
ATOM 695 C C . GLY A 1 86 ? -25.113 32.914 53.097 1.00 49.56 86 GLY A C 1
ATOM 696 O O . GLY A 1 86 ? -25.059 33.954 52.462 1.00 49.56 86 GLY A O 1
ATOM 697 N N . VAL A 1 87 ? -25.914 32.723 54.146 1.00 43.28 87 VAL A N 1
ATOM 698 C CA . VAL A 1 87 ? -26.328 33.771 55.090 1.00 43.28 87 VAL A CA 1
ATOM 699 C C . VAL A 1 87 ? -26.550 33.050 56.416 1.00 43.28 87 VAL A C 1
ATOM 701 O O . VAL A 1 87 ? -27.537 32.329 56.580 1.00 43.28 87 VAL A O 1
ATOM 704 N N . GLU A 1 88 ? -25.594 33.209 57.329 1.00 50.22 88 GLU A N 1
ATOM 705 C CA . GLU A 1 88 ? -25.814 33.016 58.758 1.00 50.22 88 GLU A CA 1
ATOM 706 C C . GLU A 1 88 ? -26.988 33.908 59.173 1.00 50.22 88 GLU A C 1
ATOM 708 O O . GLU A 1 88 ? -26.911 35.133 59.130 1.00 50.22 88 GLU A O 1
ATOM 713 N N . MET A 1 89 ? -28.101 33.282 59.531 1.00 40.03 89 MET A N 1
ATOM 714 C CA . MET A 1 89 ? -29.086 33.870 60.425 1.00 40.03 89 MET A CA 1
ATOM 715 C C . MET A 1 89 ? -29.131 32.919 61.606 1.00 40.03 89 MET A C 1
ATOM 717 O O . MET A 1 89 ? -29.772 31.871 61.550 1.00 40.03 89 MET A O 1
ATOM 721 N N . ASP A 1 90 ? -28.362 33.266 62.630 1.00 46.41 90 ASP A N 1
ATOM 722 C CA . ASP A 1 90 ? -28.534 32.742 63.973 1.00 46.41 90 ASP A CA 1
ATOM 723 C C . ASP A 1 90 ? -29.912 33.235 64.445 1.00 46.41 90 ASP A C 1
ATOM 725 O O . ASP A 1 90 ? -30.103 34.405 64.777 1.00 46.41 90 ASP A O 1
ATOM 729 N N . SER A 1 91 ? -30.927 32.383 64.305 1.00 37.88 91 SER A N 1
ATOM 730 C CA . SER A 1 91 ? -32.297 32.669 64.726 1.00 37.88 91 SER A CA 1
ATOM 731 C C . SER A 1 91 ? -32.846 31.413 65.403 1.00 37.88 91 SER A C 1
ATOM 733 O O . SER A 1 91 ? -32.927 30.364 64.757 1.00 37.88 91 SER A O 1
ATOM 735 N N . PRO A 1 92 ? -33.157 31.461 66.708 1.00 48.03 92 PRO A N 1
ATOM 736 C CA . PRO A 1 92 ? -33.653 30.305 67.430 1.00 48.03 92 PRO A CA 1
ATOM 737 C C . PRO A 1 92 ? -35.148 30.173 67.139 1.00 48.03 92 PRO A C 1
ATOM 739 O O . PRO A 1 92 ? -35.926 31.018 67.571 1.00 48.03 92 PRO A O 1
ATOM 742 N N . GLY A 1 93 ? -35.578 29.138 66.418 1.00 46.47 93 GLY A N 1
ATOM 743 C CA . GLY A 1 93 ? -37.015 28.902 66.279 1.00 46.47 93 GLY A CA 1
ATOM 744 C C . GLY A 1 93 ? -37.439 28.006 65.126 1.00 46.47 93 GLY A C 1
ATOM 745 O O . GLY A 1 93 ? -37.150 28.285 63.968 1.00 46.47 93 GLY A O 1
ATOM 746 N N . ASP A 1 94 ? -38.203 26.984 65.503 1.00 49.25 94 ASP A N 1
ATOM 747 C CA . ASP A 1 94 ? -39.204 26.256 64.721 1.00 49.25 94 ASP A CA 1
ATOM 748 C C . ASP A 1 94 ? -38.711 25.229 63.694 1.00 49.25 94 ASP A C 1
ATOM 750 O O . ASP A 1 94 ? -38.783 25.383 62.473 1.00 49.25 94 ASP A O 1
ATOM 754 N N . ASP A 1 95 ? -38.315 24.072 64.225 1.00 51.19 95 ASP A N 1
ATOM 755 C CA . ASP A 1 95 ? -38.225 22.815 63.496 1.00 51.19 95 ASP A CA 1
ATOM 756 C C . ASP A 1 95 ? -39.627 22.263 63.160 1.00 51.19 95 ASP A C 1
ATOM 758 O O . ASP A 1 95 ? -40.164 21.359 63.805 1.00 51.19 95 ASP A O 1
ATOM 762 N N . VAL A 1 96 ? -40.239 22.802 62.100 1.00 55.72 96 VAL A N 1
ATOM 763 C CA . VAL A 1 96 ? -41.467 22.243 61.512 1.00 55.72 96 VAL A CA 1
ATOM 764 C C . VAL A 1 96 ? -41.131 20.931 60.798 1.00 55.72 96 VAL A C 1
ATOM 766 O O . VAL A 1 96 ? -40.743 20.904 59.628 1.00 55.72 96 VAL A O 1
ATOM 769 N N . TYR A 1 97 ? -41.293 19.811 61.501 1.00 58.56 97 TYR A N 1
ATOM 770 C CA . TYR A 1 97 ? -41.200 18.483 60.894 1.00 58.56 97 TYR A CA 1
ATOM 771 C C . TYR A 1 97 ? -42.452 18.195 60.069 1.00 58.56 97 TYR A C 1
ATOM 773 O O . TYR A 1 97 ? -43.581 18.302 60.555 1.00 58.56 97 TYR A O 1
ATOM 781 N N . THR A 1 98 ? -42.238 17.810 58.814 1.00 62.28 98 THR A N 1
ATOM 782 C CA . THR A 1 98 ? -43.297 17.370 57.907 1.00 62.28 98 THR A CA 1
ATOM 783 C C . THR A 1 98 ? -43.183 15.861 57.728 1.00 62.28 98 THR A C 1
ATOM 785 O O . THR A 1 98 ? -42.129 15.375 57.325 1.00 62.28 98 THR A O 1
ATOM 788 N N . GLU A 1 99 ? -44.242 15.122 58.050 1.00 66.25 99 GLU A N 1
ATOM 789 C CA . GLU A 1 99 ? -44.292 13.661 57.950 1.00 66.25 99 GLU A CA 1
ATOM 790 C C . GLU A 1 99 ? -45.376 13.259 56.942 1.00 66.25 99 GLU A C 1
ATOM 792 O O . GLU A 1 99 ? -46.495 13.772 56.978 1.00 66.25 99 GLU A O 1
ATOM 797 N N . GLU A 1 100 ? -45.048 12.362 56.015 1.00 67.81 100 GLU A N 1
ATOM 798 C CA . GLU A 1 100 ? -45.979 11.905 54.984 1.00 67.81 100 GLU A CA 1
ATOM 799 C C . GLU A 1 100 ? -46.607 10.576 55.412 1.00 67.81 100 GLU A C 1
ATOM 801 O O . GLU A 1 100 ? -45.915 9.567 55.558 1.00 67.81 100 GLU A O 1
ATOM 806 N N . LYS A 1 101 ? -47.923 10.576 55.647 1.00 66.69 101 LYS A N 1
ATOM 807 C CA . LYS A 1 101 ? -48.692 9.374 56.001 1.00 66.69 101 LYS A CA 1
ATOM 808 C C . LYS A 1 101 ? -49.851 9.226 55.032 1.00 66.69 101 LYS A C 1
ATOM 810 O O . LYS A 1 101 ? -50.605 10.172 54.822 1.00 66.69 101 LYS A O 1
ATOM 815 N N . GLU A 1 102 ? -49.958 8.045 54.425 1.00 68.38 102 GLU A N 1
ATOM 816 C CA . GLU A 1 102 ? -51.026 7.698 53.472 1.00 68.38 102 GLU A CA 1
ATOM 817 C C . GLU A 1 102 ? -51.167 8.706 52.309 1.00 68.38 102 GLU A C 1
ATOM 819 O O . GLU A 1 102 ? -52.269 9.042 51.880 1.00 68.38 102 GLU A O 1
ATOM 824 N N . GLY A 1 103 ? -50.037 9.224 51.807 1.00 69.44 103 GLY A N 1
ATOM 825 C CA . GLY A 1 103 ? -49.999 10.185 50.694 1.00 69.44 103 GLY A CA 1
ATOM 826 C C . GLY A 1 103 ? -50.455 11.606 51.050 1.00 69.44 103 GLY A C 1
ATOM 827 O O . GLY A 1 103 ? -50.672 12.426 50.159 1.00 69.44 103 GLY A O 1
ATOM 828 N N . LEU A 1 104 ? -50.617 11.913 52.342 1.00 66.81 104 LEU A N 1
ATOM 829 C CA . LEU A 1 104 ? -50.921 13.249 52.847 1.00 66.81 104 LEU A CA 1
ATOM 830 C C . LEU A 1 104 ? -49.765 13.768 53.710 1.00 66.81 104 LEU A C 1
ATOM 832 O O . LEU A 1 104 ? -49.247 13.076 54.585 1.00 66.81 104 LEU A O 1
ATOM 836 N N . SER A 1 105 ? -49.376 15.018 53.458 1.00 69.88 105 SER A N 1
ATOM 837 C CA . SER A 1 105 ? -48.290 15.709 54.157 1.00 69.88 105 SER A CA 1
ATOM 838 C C . SER A 1 105 ? -48.803 16.361 55.444 1.00 69.88 105 SER A C 1
ATOM 840 O O . SER A 1 105 ? -49.517 17.364 55.395 1.00 69.88 105 SER A O 1
ATOM 842 N N . TYR A 1 106 ? -48.460 15.792 56.599 1.00 70.94 106 TYR A N 1
ATOM 843 C CA . TYR A 1 106 ? -48.806 16.329 57.916 1.00 70.94 106 TYR A CA 1
ATOM 844 C C . TYR A 1 106 ? -47.683 17.217 58.431 1.00 70.94 106 TYR A C 1
ATOM 846 O O . TYR A 1 106 ? -46.511 16.857 58.351 1.00 70.94 106 TYR A O 1
ATOM 854 N N . MET A 1 107 ? -48.038 18.365 59.001 1.00 69.31 107 MET A N 1
ATOM 855 C CA . MET A 1 107 ? -47.069 19.258 59.637 1.00 69.31 107 MET A CA 1
ATOM 856 C C . MET A 1 107 ? -47.223 19.220 61.153 1.00 69.31 107 MET A C 1
ATOM 858 O O . MET A 1 107 ? -48.342 19.215 61.681 1.00 69.31 107 MET A O 1
ATOM 862 N N . LYS A 1 108 ? -46.078 19.195 61.834 1.00 73.75 108 LYS A N 1
ATOM 863 C CA . LYS A 1 108 ? -45.972 19.339 63.281 1.00 73.75 108 LYS A CA 1
ATOM 864 C C . LYS A 1 108 ? -46.022 20.815 63.642 1.00 73.75 108 LYS A C 1
ATOM 866 O O . LYS A 1 108 ? -45.162 21.574 63.203 1.00 73.75 108 LYS A O 1
ATOM 871 N N . PHE A 1 109 ? -46.985 21.201 64.465 1.00 67.12 109 PHE A N 1
ATOM 872 C CA . PHE A 1 109 ? -47.035 22.533 65.056 1.00 67.12 109 PHE A CA 1
ATOM 873 C C . PHE A 1 109 ? -46.825 22.414 66.562 1.00 67.12 109 PHE A C 1
ATOM 875 O O . PHE A 1 109 ? -47.309 21.468 67.191 1.00 67.12 109 PHE A O 1
ATOM 882 N N . LYS A 1 110 ? -46.062 23.352 67.119 1.00 63.34 110 LYS A N 1
ATOM 883 C CA . LYS A 1 110 ? -46.015 23.596 68.557 1.00 63.34 110 LYS A CA 1
ATOM 884 C C . LYS A 1 110 ? -46.864 24.823 68.826 1.00 63.34 110 LYS A C 1
ATOM 886 O O . LYS A 1 110 ? -46.581 25.883 68.271 1.00 63.34 110 LYS A O 1
ATOM 891 N N . ASP A 1 111 ? -47.899 24.651 69.631 1.00 63.97 111 ASP A N 1
ATOM 892 C CA . ASP A 1 111 ? -48.700 25.773 70.093 1.00 63.97 111 ASP A CA 1
ATOM 893 C C . ASP A 1 111 ? -47.938 26.496 71.230 1.00 63.97 111 ASP A C 1
ATOM 895 O O . ASP A 1 111 ? -46.946 25.992 71.769 1.00 63.97 111 ASP A O 1
ATOM 899 N N . GLY A 1 112 ? -48.328 27.734 71.548 1.00 57.97 112 GLY A N 1
ATOM 900 C CA . GLY A 1 112 ? -47.594 28.599 72.490 1.00 57.97 112 GLY A CA 1
ATOM 901 C C . GLY A 1 112 ? -47.562 28.104 73.945 1.00 57.97 112 GLY A C 1
ATOM 902 O O . GLY A 1 112 ? -46.811 28.639 74.756 1.00 57.97 112 GLY A O 1
ATOM 903 N N . ASP A 1 113 ? -48.351 27.081 74.270 1.00 69.25 113 ASP A N 1
ATOM 904 C CA . ASP A 1 113 ? -48.359 26.333 75.534 1.00 69.25 113 ASP A CA 1
ATOM 905 C C . ASP A 1 113 ? -47.338 25.177 75.561 1.00 69.25 113 ASP A C 1
ATOM 907 O O . ASP A 1 113 ? -47.137 24.538 76.595 1.00 69.25 113 ASP A O 1
ATOM 911 N N . GLY A 1 114 ? -46.651 24.933 74.440 1.00 63.06 114 GLY A N 1
ATOM 912 C CA . GLY A 1 114 ? -45.674 23.864 74.273 1.00 63.06 114 GLY A CA 1
ATOM 913 C C . GLY A 1 114 ? -46.282 22.522 73.862 1.00 63.06 114 GLY A C 1
ATOM 914 O O . GLY A 1 114 ? -45.524 21.560 73.690 1.00 63.06 114 GLY A O 1
ATOM 915 N N . GLU A 1 115 ? -47.603 22.432 73.668 1.00 60.97 115 GLU A N 1
ATOM 916 C CA . GLU A 1 115 ? -48.230 21.209 73.176 1.00 60.97 115 GLU A CA 1
ATOM 917 C C . GLU A 1 115 ? -47.918 20.974 71.696 1.00 60.97 115 GLU A C 1
ATOM 919 O O . GLU A 1 115 ? -47.899 21.874 70.853 1.00 60.97 115 GLU A O 1
ATOM 924 N N . VAL A 1 116 ? -47.644 19.710 71.374 1.00 68.25 116 VAL A N 1
ATOM 925 C CA . VAL A 1 116 ? -47.273 19.276 70.030 1.00 68.25 116 VAL A CA 1
ATOM 926 C C . VAL A 1 116 ? -48.486 18.656 69.360 1.00 68.25 116 VAL A C 1
ATOM 928 O O . VAL A 1 116 ? -48.919 17.567 69.743 1.00 68.25 116 VAL A O 1
ATOM 931 N N . LYS A 1 117 ? -48.975 19.293 68.295 1.00 72.62 117 LYS A N 1
ATOM 932 C CA . LYS A 1 117 ? -50.122 18.802 67.532 1.00 72.62 117 LYS A CA 1
ATOM 933 C C . LYS A 1 117 ? -49.773 18.584 66.065 1.00 72.62 117 LYS A C 1
ATOM 935 O O . LYS A 1 117 ? -49.144 19.414 65.410 1.00 72.62 117 LYS A O 1
ATOM 940 N N . TRP A 1 118 ? -50.227 17.454 65.536 1.00 69.19 118 TRP A N 1
ATOM 941 C CA . TRP A 1 118 ? -50.148 17.139 64.113 1.00 69.19 118 TRP A CA 1
ATOM 942 C C . TRP A 1 118 ? -51.433 17.602 63.438 1.00 69.19 118 TRP A C 1
ATOM 944 O O . TRP A 1 118 ? -52.517 17.259 63.907 1.00 69.19 118 TRP A O 1
ATOM 954 N N . ARG A 1 119 ? -51.328 18.379 62.355 1.00 70.62 119 ARG A N 1
ATOM 955 C CA . ARG A 1 119 ? -52.503 18.811 61.579 1.00 70.62 119 ARG A CA 1
ATOM 956 C C . ARG A 1 119 ? -52.415 18.334 60.140 1.00 70.62 119 ARG A C 1
ATOM 958 O O . ARG A 1 119 ? -51.359 18.433 59.506 1.00 70.62 119 ARG A O 1
ATOM 965 N N . SER A 1 120 ? -53.540 17.838 59.628 1.00 72.88 120 SER A N 1
ATOM 966 C CA . SER A 1 120 ? -53.650 17.444 58.222 1.00 72.88 120 SER A CA 1
ATOM 967 C C . SER A 1 120 ? -53.849 18.670 57.319 1.00 72.88 120 SER A C 1
ATOM 969 O O . SER A 1 120 ? -54.376 19.696 57.766 1.00 72.88 120 SER A O 1
ATOM 971 N N . PRO A 1 121 ? -53.514 18.587 56.017 1.00 67.94 121 PRO A N 1
ATOM 972 C CA . PRO A 1 121 ? -53.806 19.658 55.068 1.00 67.94 121 PRO A CA 1
ATOM 973 C C . PRO A 1 121 ? -55.289 20.049 55.007 1.00 67.94 121 PRO A C 1
ATOM 975 O O . PRO A 1 121 ? -55.588 21.216 54.779 1.00 67.94 121 PRO A O 1
ATOM 978 N N . ARG A 1 122 ? -56.216 19.109 55.250 1.00 63.97 122 ARG A N 1
ATOM 979 C CA . ARG A 1 122 ? -57.668 19.360 55.199 1.00 63.97 122 ARG A CA 1
ATOM 980 C C . ARG A 1 122 ? -58.162 20.215 56.367 1.00 63.97 122 ARG A C 1
ATOM 982 O O . ARG A 1 122 ? -59.024 21.063 56.172 1.00 63.97 122 ARG A O 1
ATOM 989 N N . GLU A 1 123 ? -57.581 20.046 57.552 1.00 64.06 123 GLU A N 1
ATOM 990 C CA . GLU A 1 123 ? -57.956 20.817 58.748 1.00 64.06 123 GLU A CA 1
ATOM 991 C C . GLU A 1 123 ? -57.485 22.275 58.685 1.00 64.06 123 GLU A C 1
ATOM 993 O O . GLU A 1 123 ? -58.116 23.153 59.267 1.00 64.06 123 GLU A O 1
ATOM 998 N N . ARG A 1 124 ? -56.401 22.566 57.952 1.00 61.16 124 ARG A N 1
ATOM 999 C CA . ARG A 1 124 ? -55.935 23.952 57.769 1.00 61.16 124 ARG A CA 1
ATOM 1000 C C . ARG A 1 124 ? -56.901 24.801 56.953 1.00 61.16 124 ARG A C 1
ATOM 1002 O O . ARG A 1 124 ? -57.129 25.957 57.298 1.00 61.16 124 ARG A O 1
ATOM 1009 N N . VAL A 1 125 ? -57.458 24.234 55.885 1.00 61.00 125 VAL A N 1
ATOM 1010 C CA . VAL A 1 125 ? -58.357 24.970 54.985 1.00 61.00 125 VAL A CA 1
ATOM 1011 C C . VAL A 1 125 ? -59.657 25.344 55.704 1.00 61.00 125 VAL A C 1
ATOM 1013 O O . VAL A 1 125 ? -60.172 26.434 55.489 1.00 61.00 125 VAL A O 1
ATOM 1016 N N . ALA A 1 126 ? -60.135 24.498 56.621 1.00 60.22 126 ALA A N 1
ATOM 1017 C CA . ALA A 1 126 ? -61.353 24.755 57.391 1.00 60.22 126 ALA A CA 1
ATOM 1018 C C . ALA A 1 126 ? -61.239 25.944 58.369 1.00 60.22 126 ALA A C 1
ATOM 1020 O O . ALA A 1 126 ? -62.241 26.597 58.632 1.00 60.22 126 ALA A O 1
ATOM 1021 N N . ASN A 1 127 ? -60.036 26.259 58.864 1.00 58.28 127 ASN A N 1
ATOM 1022 C CA . ASN A 1 127 ? -59.825 27.299 59.883 1.00 58.28 127 ASN A CA 1
ATOM 1023 C C . ASN A 1 127 ? -59.313 28.639 59.319 1.00 58.28 127 ASN A C 1
ATOM 1025 O O . ASN A 1 127 ? -58.910 29.506 60.089 1.00 58.28 127 ASN A O 1
ATOM 1029 N N . THR A 1 128 ? -59.274 28.800 57.992 1.00 56.50 128 THR A N 1
ATOM 1030 C CA . THR A 1 128 ? -58.819 30.042 57.326 1.00 56.50 128 THR A CA 1
ATOM 1031 C C . THR A 1 128 ? -59.999 30.916 56.851 1.00 56.50 128 THR A C 1
ATOM 1033 O O . THR A 1 128 ? -59.808 31.836 56.061 1.00 56.50 128 THR A O 1
ATOM 1036 N N . THR A 1 129 ? -61.218 30.644 57.331 1.00 44.09 129 THR A N 1
ATOM 1037 C CA . THR A 1 129 ? -62.440 31.427 57.051 1.00 44.09 129 THR A CA 1
ATOM 1038 C C . THR A 1 129 ? -63.009 31.948 58.358 1.00 44.09 129 THR A C 1
ATOM 1040 O O . THR A 1 129 ? -63.484 33.102 58.366 1.00 44.09 129 THR A O 1
#

Sequence (129 aa):
MAWYSLLPPDLIYLESWAVRVFFVLGLLTIVPWAALLVFDIVLYICRMTTYEFPVIGGRAQGMQRPRAPSLNERPSGQRRVFGLRGVEMDSPGDDVYTEEKEGLSYMKFKDGDGEVKWRSPRERVANTT

Secondary structure (DSSP, 8-state):
--TT--S-GGGHHHHHHHHHHHHHHHHHHHHHHHHHHHHHHHHHHHHHHHHHSTTTSTTSSSS-------TTB-TTS-B------------------EEEETTEEEEEEE-TTS-EEEE-HHHHHHT--